Protein AF-A0A7Z9XCU8-F1 (afdb_monomer)

pLDDT: mean 93.13, std 4.63, range [77.75, 98.31]

Structure (mmCIF, N/CA/C/O backbone):
data_AF-A0A7Z9XCU8-F1
#
_entry.id   AF-A0A7Z9XCU8-F1
#
loop_
_atom_site.group_PDB
_atom_site.id
_atom_site.type_symbol
_atom_site.label_atom_id
_atom_site.label_alt_id
_atom_site.label_comp_id
_atom_site.label_asym_id
_atom_site.label_entity_id
_atom_site.label_seq_id
_atom_site.pdbx_PDB_ins_code
_atom_site.Cartn_x
_atom_site.Cartn_y
_atom_site.Cartn_z
_atom_site.occupancy
_atom_site.B_i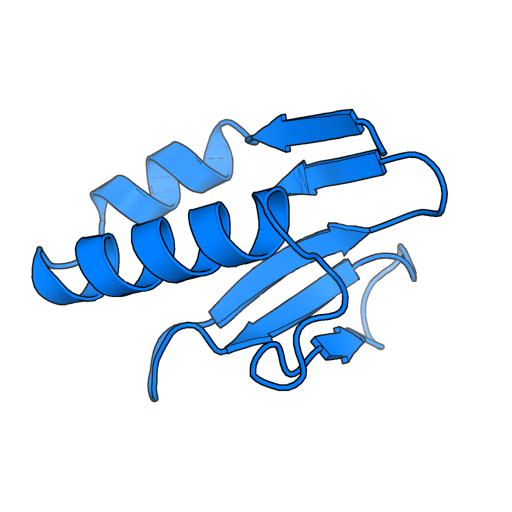so_or_equiv
_atom_site.auth_seq_id
_atom_site.auth_comp_id
_atom_site.auth_asym_id
_atom_site.auth_atom_id
_atom_site.pdbx_PDB_model_num
ATOM 1 N N . MET A 1 1 ? 3.119 5.196 -15.360 1.00 82.69 1 MET A N 1
ATOM 2 C CA . MET A 1 1 ? 2.984 4.102 -14.381 1.00 82.69 1 MET A CA 1
ATOM 3 C C . MET A 1 1 ? 1.500 3.865 -14.186 1.00 82.69 1 MET A C 1
ATOM 5 O O . MET A 1 1 ? 0.803 4.807 -13.842 1.00 82.69 1 MET A O 1
ATOM 9 N N . GLU A 1 2 ? 1.013 2.675 -14.509 1.00 91.62 2 GLU A N 1
ATOM 10 C CA . GLU A 1 2 ? -0.375 2.263 -14.329 1.00 91.62 2 GLU A CA 1
ATOM 11 C C . GLU A 1 2 ? -0.560 1.747 -12.902 1.00 91.62 2 GLU A C 1
ATOM 13 O O . GLU A 1 2 ? 0.239 0.939 -12.423 1.00 91.62 2 GLU A O 1
ATOM 18 N N . PHE A 1 3 ? -1.588 2.242 -12.221 1.00 92.56 3 PHE A N 1
ATOM 19 C CA . PHE A 1 3 ? -1.856 1.906 -10.833 1.00 92.56 3 PHE A CA 1
ATOM 20 C C . PHE A 1 3 ? -3.051 0.964 -10.754 1.00 92.56 3 PHE A C 1
ATOM 22 O O . PHE A 1 3 ? -4.108 1.251 -11.313 1.00 92.56 3 PHE A O 1
ATOM 29 N N . ARG A 1 4 ? -2.881 -0.165 -10.073 1.00 94.88 4 ARG A N 1
ATOM 30 C CA . ARG A 1 4 ? -3.898 -1.210 -9.941 1.00 94.88 4 ARG A CA 1
ATOM 31 C C . ARG A 1 4 ? -4.094 -1.546 -8.469 1.00 94.88 4 ARG A C 1
ATOM 33 O O . ARG A 1 4 ? -3.166 -1.418 -7.673 1.00 94.88 4 ARG A O 1
ATOM 40 N N . ILE A 1 5 ? -5.299 -1.976 -8.123 1.00 95.38 5 ILE A N 1
ATOM 41 C CA . ILE A 1 5 ? -5.652 -2.423 -6.774 1.00 95.38 5 ILE A CA 1
ATOM 42 C C . ILE A 1 5 ? -6.096 -3.876 -6.899 1.00 95.38 5 ILE A C 1
ATOM 44 O O . ILE A 1 5 ? -7.014 -4.160 -7.666 1.00 95.38 5 ILE A O 1
ATOM 48 N N . ALA A 1 6 ? -5.427 -4.789 -6.199 1.00 96.69 6 ALA A N 1
ATOM 49 C CA . ALA A 1 6 ? -5.843 -6.182 -6.142 1.00 96.69 6 ALA A CA 1
ATOM 50 C C . ALA A 1 6 ? -7.098 -6.343 -5.272 1.00 96.69 6 ALA A C 1
ATOM 52 O O . ALA A 1 6 ? -7.248 -5.670 -4.252 1.00 96.69 6 ALA A O 1
ATOM 53 N N . ASP A 1 7 ? -7.955 -7.312 -5.590 1.00 96.69 7 ASP A N 1
ATOM 54 C CA . ASP A 1 7 ? -9.106 -7.639 -4.733 1.00 96.69 7 ASP A CA 1
ATOM 55 C C . ASP A 1 7 ? -8.654 -8.004 -3.307 1.00 96.69 7 ASP A C 1
ATOM 57 O O . ASP A 1 7 ? -9.228 -7.550 -2.316 1.00 96.69 7 ASP A O 1
ATOM 61 N N . THR A 1 8 ? -7.515 -8.698 -3.192 1.00 97.19 8 THR A N 1
ATOM 62 C CA . THR A 1 8 ? -6.907 -9.065 -1.906 1.00 97.19 8 THR A CA 1
ATOM 63 C C . THR A 1 8 ? -6.463 -7.865 -1.068 1.00 97.19 8 THR A C 1
ATOM 65 O O . THR A 1 8 ? -6.369 -7.984 0.158 1.00 97.19 8 THR A O 1
ATOM 68 N N . PHE A 1 9 ? -6.183 -6.713 -1.689 1.00 97.25 9 PHE A N 1
ATOM 69 C CA . PHE A 1 9 ? -5.908 -5.473 -0.961 1.00 97.25 9 PHE A CA 1
ATOM 70 C C . PHE A 1 9 ? -7.167 -5.008 -0.226 1.00 97.25 9 PHE A C 1
ATOM 72 O O . PHE A 1 9 ? -7.116 -4.744 0.976 1.00 97.25 9 PHE A O 1
ATOM 79 N N . THR A 1 10 ? -8.304 -4.970 -0.925 1.00 96.00 10 THR A N 1
ATOM 80 C CA . THR A 1 10 ? -9.600 -4.575 -0.355 1.00 96.00 10 THR A CA 1
ATOM 81 C C . THR A 1 10 ? -10.030 -5.535 0.755 1.00 96.00 10 THR A C 1
ATOM 83 O O . THR A 1 10 ? -10.418 -5.086 1.836 1.00 96.00 10 THR A O 1
ATOM 86 N N . ASP A 1 11 ? -9.865 -6.842 0.540 1.00 98.06 11 ASP A N 1
ATOM 87 C CA . ASP A 1 11 ? -10.168 -7.871 1.542 1.00 98.06 11 ASP A CA 1
ATOM 88 C C . ASP A 1 11 ? -9.314 -7.727 2.807 1.00 98.06 11 ASP A C 1
ATOM 90 O O . ASP A 1 11 ? -9.808 -7.889 3.926 1.00 98.06 11 ASP A O 1
ATOM 94 N N . SER A 1 12 ? -8.024 -7.416 2.647 1.00 97.88 12 SER A N 1
ATOM 95 C CA . SER A 1 12 ? -7.105 -7.223 3.774 1.00 97.88 12 SER A CA 1
ATOM 96 C C . SER A 1 12 ? -7.414 -5.933 4.527 1.00 97.88 12 SER A C 1
ATOM 98 O O . SER A 1 12 ? -7.435 -5.929 5.756 1.00 97.88 12 SER A O 1
ATOM 100 N N . LEU A 1 13 ? -7.714 -4.852 3.802 1.00 97.75 13 LEU A N 1
ATOM 101 C CA . LEU A 1 13 ? -8.069 -3.550 4.365 1.00 97.75 13 LEU A CA 1
ATOM 102 C C . LEU A 1 13 ? -9.321 -3.632 5.246 1.00 97.75 13 LEU A C 1
ATOM 104 O O . LEU A 1 13 ? -9.357 -3.021 6.311 1.00 97.75 13 LEU A O 1
ATOM 108 N N . ALA A 1 14 ? -10.319 -4.421 4.840 1.00 97.88 14 ALA A N 1
ATOM 109 C CA . ALA A 1 14 ? -11.559 -4.606 5.592 1.00 97.88 14 ALA A CA 1
ATOM 110 C C . ALA A 1 14 ? -11.357 -5.274 6.967 1.00 97.88 14 ALA A C 1
ATOM 112 O O . ALA A 1 14 ? -12.215 -5.147 7.838 1.00 97.88 14 ALA A O 1
ATOM 113 N N . ARG A 1 15 ? -10.231 -5.968 7.181 1.00 97.81 15 ARG A N 1
ATOM 114 C CA . ARG A 1 15 ? -9.897 -6.640 8.451 1.00 97.81 15 ARG A CA 1
ATOM 115 C C . ARG A 1 15 ? -9.162 -5.739 9.445 1.00 97.81 15 ARG A C 1
ATOM 117 O O . ARG A 1 15 ? -8.947 -6.154 10.579 1.00 97.81 15 ARG A O 1
ATOM 124 N N . LEU A 1 16 ? -8.752 -4.547 9.018 1.00 98.06 16 LEU A N 1
ATOM 125 C CA . LEU A 1 16 ? -7.990 -3.606 9.834 1.00 98.06 16 LEU A CA 1
ATOM 126 C C . LEU A 1 16 ? -8.908 -2.698 10.658 1.00 98.06 16 LEU A C 1
ATOM 128 O O . LEU A 1 16 ? -10.040 -2.398 10.262 1.00 98.06 16 LEU A O 1
ATOM 132 N N . THR A 1 17 ? -8.383 -2.201 11.776 1.00 98.31 17 THR A N 1
ATOM 133 C CA . THR A 1 17 ? -9.033 -1.151 12.572 1.00 98.31 17 THR A CA 1
ATOM 134 C C . THR A 1 17 ? -9.152 0.155 11.779 1.00 98.31 17 THR A C 1
ATOM 136 O O . THR A 1 17 ? -8.460 0.364 10.781 1.00 98.31 17 THR A O 1
ATOM 139 N N . GLY A 1 18 ? -10.015 1.075 12.222 1.00 98.19 18 GLY A N 1
ATOM 140 C CA . GLY A 1 18 ? -10.218 2.354 11.528 1.00 98.19 18 GLY A CA 1
ATOM 141 C C . GLY A 1 18 ? -8.931 3.170 11.345 1.00 98.19 18 GLY A C 1
ATOM 142 O O . GLY A 1 18 ? -8.695 3.716 10.264 1.00 98.19 18 GLY A O 1
ATOM 143 N N . ASP A 1 19 ? -8.067 3.197 12.361 1.00 97.62 19 ASP A N 1
ATOM 144 C CA . ASP A 1 19 ? -6.797 3.931 12.315 1.00 97.62 19 ASP A CA 1
ATOM 145 C C . ASP A 1 19 ? -5.789 3.284 11.359 1.00 97.62 19 ASP A C 1
ATOM 147 O O . ASP A 1 19 ? -5.125 3.974 10.581 1.00 97.62 19 ASP A O 1
ATOM 151 N N . GLU A 1 20 ? -5.715 1.955 11.348 1.00 97.88 20 GLU A N 1
ATOM 152 C CA . GLU A 1 20 ? -4.876 1.211 10.407 1.00 97.88 20 GLU A CA 1
ATOM 153 C C . GLU A 1 20 ? -5.369 1.375 8.965 1.00 97.88 20 GLU A C 1
ATOM 155 O O . GLU A 1 20 ? -4.558 1.598 8.064 1.00 97.88 20 GLU A O 1
ATOM 160 N N . GLN A 1 21 ? -6.688 1.352 8.738 1.00 98.19 21 GLN A N 1
ATOM 161 C CA . GLN A 1 21 ? -7.261 1.640 7.422 1.00 98.19 21 GLN A CA 1
ATOM 162 C C . GLN A 1 21 ? -6.906 3.048 6.952 1.00 98.19 21 GLN A C 1
ATOM 164 O O . GLN A 1 21 ? -6.573 3.236 5.781 1.00 98.19 21 GLN A O 1
ATOM 169 N N . LYS A 1 22 ? -6.975 4.043 7.843 1.00 97.62 22 LYS A N 1
ATOM 170 C CA . LYS A 1 22 ? -6.594 5.423 7.530 1.00 97.62 22 LYS A CA 1
ATOM 171 C C . LYS A 1 22 ? -5.123 5.500 7.128 1.00 97.62 22 LYS A C 1
ATOM 173 O O . LYS A 1 22 ? -4.830 6.049 6.070 1.00 97.62 22 LYS A O 1
ATOM 178 N N . ALA A 1 23 ? -4.227 4.908 7.919 1.00 96.00 23 ALA A N 1
ATOM 179 C CA . ALA A 1 23 ? -2.798 4.877 7.615 1.00 96.00 23 ALA A CA 1
ATOM 180 C C . ALA A 1 23 ? -2.525 4.231 6.246 1.00 96.00 23 ALA A C 1
ATOM 182 O O . ALA A 1 23 ? -1.857 4.829 5.406 1.00 96.00 23 ALA A O 1
ATOM 183 N N . VAL A 1 24 ? -3.119 3.062 5.981 1.00 96.69 24 VAL A N 1
ATOM 184 C CA . VAL A 1 24 ? -2.983 2.359 4.697 1.00 96.69 24 VAL A CA 1
ATOM 185 C C . VAL A 1 24 ? -3.495 3.198 3.524 1.00 96.69 24 VAL A C 1
ATOM 187 O O . VAL A 1 24 ? -2.793 3.321 2.520 1.00 96.69 24 VAL A O 1
ATOM 190 N N . LYS A 1 25 ? -4.686 3.799 3.636 1.00 96.06 25 LYS A N 1
ATOM 191 C CA . LYS A 1 25 ? -5.276 4.627 2.570 1.00 96.06 25 LYS A CA 1
ATOM 192 C C . LYS A 1 25 ? -4.429 5.864 2.279 1.00 96.06 25 LYS A C 1
ATOM 194 O O . LYS A 1 25 ? -4.217 6.179 1.113 1.00 96.06 25 LYS A O 1
ATOM 199 N N . THR A 1 26 ? -3.909 6.528 3.312 1.00 95.06 26 THR A N 1
ATOM 200 C CA . THR A 1 26 ? -2.996 7.666 3.146 1.00 95.06 26 THR A CA 1
ATOM 201 C C . THR A 1 26 ? -1.710 7.239 2.443 1.00 95.06 26 THR A C 1
ATOM 203 O O . THR A 1 26 ? -1.361 7.835 1.432 1.00 95.06 26 THR A O 1
ATOM 206 N N . THR A 1 27 ? -1.056 6.157 2.881 1.00 94.50 27 THR A N 1
ATOM 207 C CA . THR A 1 27 ? 0.164 5.664 2.218 1.00 94.50 27 THR A CA 1
ATOM 208 C C . THR A 1 27 ? -0.088 5.251 0.764 1.00 94.50 27 THR A C 1
ATOM 210 O O . THR A 1 27 ? 0.734 5.537 -0.104 1.00 94.50 27 THR A O 1
ATOM 213 N N . ALA A 1 28 ? -1.220 4.604 0.473 1.00 93.94 28 ALA A N 1
ATOM 214 C CA . ALA A 1 28 ? -1.613 4.243 -0.889 1.00 93.94 28 ALA A CA 1
ATOM 215 C C . ALA A 1 28 ? -1.832 5.481 -1.777 1.00 93.94 28 ALA A C 1
ATOM 217 O O . ALA A 1 28 ? -1.383 5.496 -2.922 1.00 93.94 28 ALA A O 1
ATOM 218 N N . PHE A 1 29 ? -2.474 6.524 -1.245 1.00 93.06 29 PHE A N 1
ATOM 219 C CA . PHE A 1 29 ? -2.663 7.796 -1.941 1.00 93.06 29 PHE A CA 1
ATOM 220 C C . PHE A 1 29 ? -1.329 8.510 -2.197 1.00 93.06 29 PHE A C 1
ATOM 222 O O . PHE A 1 29 ? -1.052 8.905 -3.328 1.00 93.06 29 PHE A O 1
ATOM 229 N N . ASP A 1 30 ? -0.460 8.603 -1.188 1.00 90.88 30 ASP A N 1
ATOM 230 C CA . ASP A 1 30 ? 0.872 9.205 -1.329 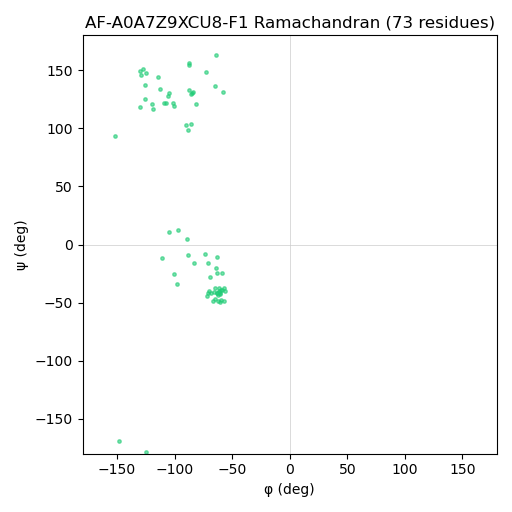1.00 90.88 30 ASP A CA 1
ATOM 231 C C . ASP A 1 30 ? 1.705 8.475 -2.391 1.00 90.88 30 ASP A C 1
ATOM 233 O O . ASP A 1 30 ? 2.395 9.104 -3.196 1.00 90.88 30 ASP A O 1
ATOM 237 N N . LEU A 1 31 ? 1.591 7.144 -2.441 1.00 90.62 31 LEU A N 1
ATOM 238 C CA . LEU A 1 31 ? 2.237 6.310 -3.449 1.00 90.62 31 LEU A CA 1
ATOM 239 C C . LEU A 1 31 ? 1.705 6.586 -4.864 1.00 90.62 31 LEU A C 1
ATOM 241 O O . LEU A 1 31 ? 2.497 6.566 -5.802 1.00 90.62 31 LEU A O 1
ATOM 245 N N . GLN A 1 32 ? 0.406 6.856 -5.036 1.00 88.88 32 GLN A N 1
ATOM 246 C CA . GLN A 1 32 ? -0.174 7.257 -6.328 1.00 88.88 32 GLN A CA 1
ATOM 247 C C . GLN A 1 32 ? 0.305 8.644 -6.764 1.00 88.88 32 GLN A C 1
ATOM 249 O O . GLN A 1 32 ? 0.630 8.844 -7.934 1.00 88.88 32 GLN A O 1
ATOM 254 N N . MET A 1 33 ? 0.367 9.588 -5.823 1.00 90.88 33 MET A N 1
ATOM 255 C CA . MET A 1 33 ? 0.749 10.974 -6.092 1.00 90.88 33 MET A CA 1
ATOM 256 C C . MET A 1 33 ? 2.240 11.117 -6.404 1.00 90.88 33 MET A C 1
ATOM 258 O O . MET A 1 33 ? 2.614 11.834 -7.332 1.00 90.88 33 MET A O 1
ATOM 262 N N . ASN A 1 34 ? 3.102 10.449 -5.633 1.00 88.31 34 ASN A N 1
ATOM 263 C CA . ASN A 1 34 ? 4.545 10.459 -5.842 1.00 88.31 34 ASN A CA 1
ATOM 264 C C . ASN A 1 34 ? 5.204 9.159 -5.335 1.00 88.31 34 ASN A C 1
ATOM 266 O O . ASN A 1 34 ? 5.648 9.089 -4.182 1.00 88.31 34 ASN A O 1
ATOM 270 N N . PRO A 1 35 ? 5.386 8.156 -6.214 1.00 83.12 35 PRO A N 1
ATOM 271 C CA . PRO A 1 35 ? 6.006 6.885 -5.849 1.00 83.12 35 PRO A CA 1
ATOM 272 C C . PRO A 1 35 ? 7.473 6.964 -5.396 1.00 83.12 35 PRO A C 1
ATOM 274 O O . PRO A 1 35 ? 8.017 5.961 -4.929 1.00 83.12 35 PRO A O 1
ATOM 277 N N . ALA A 1 36 ? 8.130 8.113 -5.579 1.00 82.88 36 ALA A N 1
ATOM 278 C CA . ALA A 1 36 ? 9.518 8.370 -5.199 1.00 82.88 36 ALA A CA 1
ATOM 279 C C . ALA A 1 36 ? 9.641 9.248 -3.938 1.00 82.88 36 ALA A C 1
ATOM 281 O O . ALA A 1 36 ? 10.734 9.724 -3.629 1.00 82.88 36 ALA A O 1
ATOM 282 N N . SER A 1 37 ? 8.539 9.485 -3.215 1.00 82.56 37 SER A N 1
ATOM 283 C CA . SER A 1 37 ? 8.556 10.269 -1.977 1.00 82.56 37 SER A CA 1
ATOM 284 C C . SER A 1 37 ? 9.518 9.655 -0.940 1.00 82.56 37 SER A C 1
ATOM 286 O O . SER A 1 37 ? 9.418 8.455 -0.673 1.00 82.56 37 SER A O 1
ATOM 288 N N . PRO A 1 38 ? 10.413 10.440 -0.302 1.00 77.75 38 PRO A N 1
ATOM 289 C CA . PRO A 1 38 ? 11.398 9.926 0.659 1.00 77.75 38 PRO A CA 1
ATOM 290 C C . PRO A 1 38 ? 10.793 9.201 1.869 1.00 77.75 38 PRO A C 1
ATOM 292 O O . PRO A 1 38 ? 11.456 8.371 2.484 1.00 77.75 38 PRO A O 1
ATOM 295 N N . GLY A 1 39 ? 9.537 9.509 2.219 1.00 81.12 39 GLY A N 1
ATOM 296 C CA . GLY A 1 39 ? 8.816 8.839 3.306 1.00 81.12 39 GLY A CA 1
ATOM 297 C C . GLY A 1 39 ? 8.410 7.395 2.986 1.00 81.12 39 GLY A C 1
ATOM 298 O O . GLY A 1 39 ? 8.091 6.630 3.896 1.00 81.12 39 GLY A O 1
ATOM 299 N N . LEU A 1 40 ? 8.446 6.997 1.710 1.00 84.56 40 LEU A N 1
ATOM 300 C CA . LEU A 1 40 ? 8.119 5.647 1.264 1.00 84.56 40 LEU A CA 1
ATOM 301 C C . LEU A 1 40 ? 9.373 4.771 1.308 1.00 84.56 40 LEU A C 1
ATOM 303 O O . LEU A 1 40 ? 10.204 4.775 0.401 1.00 84.56 40 LEU A O 1
ATOM 307 N N . ILE A 1 41 ? 9.501 3.987 2.377 1.00 86.19 41 ILE A N 1
ATOM 308 C CA . ILE A 1 41 ? 10.626 3.063 2.546 1.00 86.19 41 ILE A CA 1
ATOM 309 C C . ILE A 1 41 ? 10.260 1.710 1.939 1.00 86.19 41 ILE A C 1
ATOM 311 O O . ILE A 1 41 ? 9.517 0.927 2.536 1.00 86.19 41 ILE A O 1
ATOM 315 N N . PHE A 1 42 ? 10.802 1.438 0.753 1.0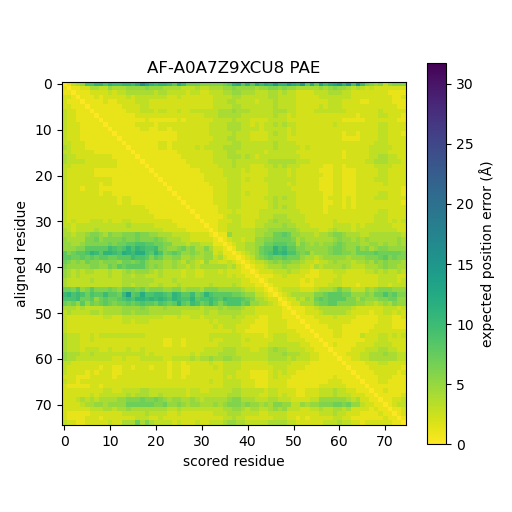0 89.81 42 PHE A N 1
ATOM 316 C CA . PHE A 1 42 ? 10.644 0.162 0.065 1.00 89.81 42 PHE A CA 1
ATOM 317 C C . PHE A 1 42 ? 11.695 -0.849 0.532 1.00 89.81 42 PHE A C 1
ATOM 319 O O . PHE A 1 42 ? 12.897 -0.594 0.489 1.00 89.81 42 PHE A O 1
ATOM 326 N N . HIS A 1 43 ? 11.238 -2.041 0.895 1.00 93.81 43 HIS A N 1
ATOM 327 C CA . HIS A 1 43 ? 12.076 -3.198 1.185 1.00 93.81 43 HIS A CA 1
ATOM 328 C C . HIS A 1 43 ? 11.740 -4.321 0.206 1.00 93.81 43 HIS A C 1
ATOM 330 O O . HIS A 1 43 ? 10.616 -4.821 0.212 1.00 93.81 43 HIS A O 1
ATOM 336 N N . ARG A 1 44 ? 12.694 -4.730 -0.636 1.00 92.88 44 ARG A N 1
ATOM 337 C CA . ARG A 1 44 ? 12.476 -5.834 -1.579 1.00 92.88 44 ARG A CA 1
ATOM 338 C C . ARG A 1 44 ? 12.249 -7.144 -0.823 1.00 92.88 44 ARG A C 1
ATOM 340 O O . ARG A 1 44 ? 12.971 -7.439 0.129 1.00 92.88 44 ARG A O 1
ATOM 347 N N . LEU A 1 45 ? 11.265 -7.933 -1.247 1.00 94.44 45 LEU A N 1
ATOM 348 C CA . LEU A 1 45 ? 11.030 -9.265 -0.694 1.00 94.44 45 LEU A CA 1
ATOM 349 C C . LEU A 1 45 ? 11.905 -10.287 -1.425 1.00 94.44 45 LEU A C 1
ATOM 351 O O . LEU A 1 45 ? 11.611 -10.680 -2.547 1.00 94.44 45 LEU A O 1
ATOM 355 N N . GLU A 1 46 ? 12.989 -10.731 -0.790 1.00 89.81 46 GLU A N 1
ATOM 356 C CA . GLU A 1 46 ? 14.009 -11.545 -1.476 1.00 89.81 46 GLU A CA 1
ATOM 357 C C . GLU A 1 46 ? 13.686 -13.041 -1.569 1.00 89.81 46 GLU A C 1
ATOM 359 O O . GLU A 1 46 ? 14.296 -13.757 -2.354 1.00 89.81 46 GLU A O 1
ATOM 364 N N . ARG A 1 47 ? 12.725 -13.535 -0.779 1.00 87.69 47 ARG A N 1
ATOM 365 C CA . ARG A 1 47 ? 12.349 -14.962 -0.749 1.00 87.69 47 ARG A CA 1
ATOM 366 C C . ARG A 1 47 ? 11.134 -15.299 -1.626 1.00 87.69 47 ARG A C 1
ATOM 368 O O . ARG A 1 47 ? 10.564 -16.378 -1.489 1.00 87.69 47 ARG A O 1
ATOM 375 N N . GLY A 1 48 ? 10.711 -14.377 -2.491 1.00 84.50 48 GLY A N 1
ATOM 376 C CA . GLY A 1 48 ? 9.619 -14.583 -3.445 1.00 84.50 48 GLY A CA 1
ATOM 377 C C . GLY A 1 48 ? 10.098 -15.202 -4.761 1.00 84.50 48 GLY A C 1
ATOM 378 O O . GLY A 1 48 ? 11.257 -15.061 -5.134 1.00 84.50 48 GLY A O 1
ATOM 379 N N . ARG A 1 49 ? 9.191 -15.866 -5.492 1.00 89.88 49 ARG A N 1
ATOM 380 C CA . ARG A 1 49 ? 9.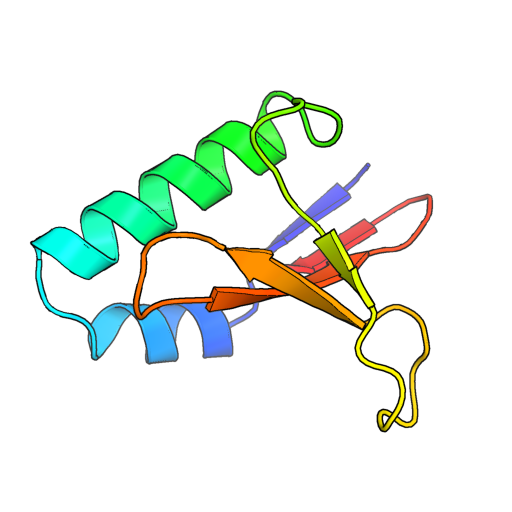464 -16.321 -6.873 1.00 89.88 49 ARG A CA 1
ATOM 381 C C . ARG A 1 49 ? 9.565 -15.156 -7.862 1.00 89.88 49 ARG A C 1
ATOM 383 O O . ARG A 1 49 ? 10.241 -15.281 -8.874 1.00 89.88 49 ARG A O 1
ATOM 390 N N . ASP A 1 50 ? 8.877 -14.057 -7.567 1.00 93.94 50 ASP A N 1
ATOM 391 C CA . ASP A 1 50 ? 8.855 -12.847 -8.382 1.00 93.94 50 ASP A CA 1
ATOM 392 C C . ASP A 1 50 ? 9.661 -11.732 -7.687 1.00 93.94 50 ASP A C 1
ATOM 394 O O . ASP A 1 50 ? 9.343 -11.376 -6.545 1.00 93.94 50 ASP A O 1
ATOM 398 N N . PRO A 1 51 ? 10.701 -11.178 -8.341 1.00 93.12 51 PRO A N 1
ATOM 399 C CA . PRO A 1 51 ? 11.575 -10.166 -7.750 1.00 93.12 51 PRO A CA 1
ATOM 400 C C . PRO A 1 51 ? 10.931 -8.776 -7.630 1.00 93.12 51 PRO A C 1
ATOM 402 O O . PRO A 1 51 ? 11.533 -7.878 -7.035 1.00 93.12 51 PRO A O 1
ATOM 405 N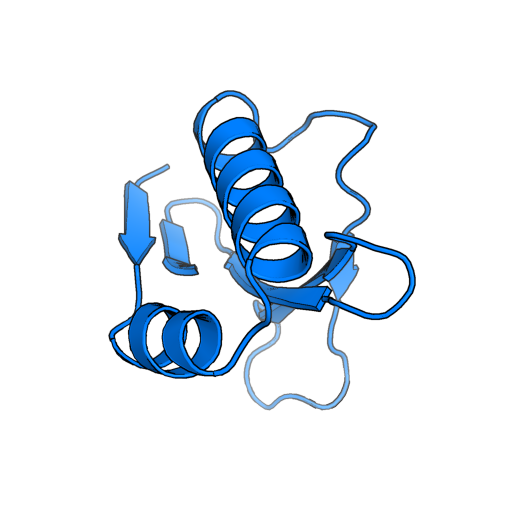 N . HIS A 1 52 ? 9.742 -8.567 -8.196 1.00 95.25 52 HIS A N 1
ATOM 406 C CA . HIS A 1 52 ? 9.066 -7.271 -8.223 1.00 95.25 52 HIS A CA 1
ATOM 407 C C . HIS A 1 52 ? 8.167 -7.024 -7.015 1.00 95.25 52 HIS A C 1
ATOM 409 O O . HIS A 1 52 ? 7.493 -5.994 -6.979 1.00 95.25 52 HIS A O 1
ATOM 415 N N . PHE A 1 53 ? 8.152 -7.918 -6.023 1.00 96.00 53 PHE A N 1
ATOM 416 C CA . PHE A 1 53 ? 7.451 -7.668 -4.770 1.00 96.00 53 PHE A CA 1
ATOM 417 C C . PHE A 1 53 ? 8.291 -6.860 -3.782 1.00 96.00 53 PHE A C 1
ATOM 419 O O . PHE A 1 53 ? 9.438 -7.184 -3.455 1.00 96.00 53 PHE A O 1
ATOM 426 N N . TRP A 1 54 ? 7.662 -5.821 -3.249 1.00 95.25 54 TRP A N 1
ATOM 427 C CA . TRP A 1 54 ? 8.239 -4.907 -2.280 1.00 95.25 54 TRP A CA 1
ATOM 428 C C . TRP A 1 54 ? 7.296 -4.741 -1.099 1.00 95.25 54 TRP A C 1
ATOM 430 O O . TRP A 1 54 ? 6.079 -4.789 -1.235 1.00 95.25 54 TRP A O 1
ATOM 440 N N . SER A 1 55 ? 7.874 -4.500 0.067 1.00 94.88 55 SER A N 1
ATOM 441 C CA . SER A 1 55 ? 7.166 -4.116 1.274 1.00 94.88 55 SER A CA 1
ATOM 442 C C . SER A 1 55 ? 7.378 -2.630 1.541 1.00 94.88 55 SER A C 1
ATOM 444 O O .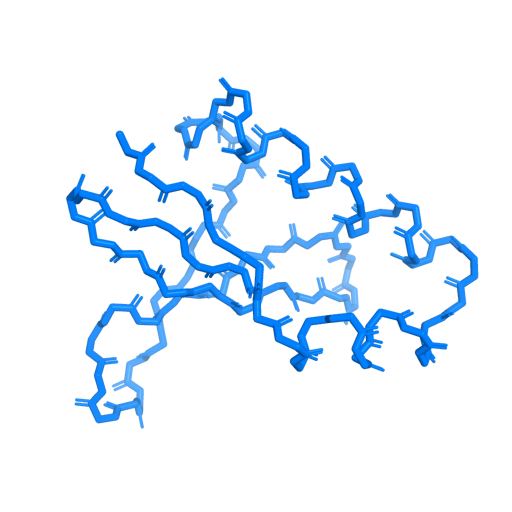 SER A 1 55 ? 8.517 -2.168 1.550 1.00 94.88 55 SER A O 1
ATOM 446 N N . LEU A 1 56 ? 6.298 -1.898 1.793 1.00 94.50 56 LEU A N 1
ATOM 447 C CA . LEU A 1 56 ? 6.319 -0.512 2.243 1.00 94.50 56 LEU A CA 1
ATOM 448 C C . LEU A 1 56 ? 5.748 -0.426 3.647 1.00 94.50 56 LEU A C 1
ATOM 450 O O . LEU A 1 56 ? 4.796 -1.124 3.992 1.00 94.50 56 LEU A O 1
ATOM 454 N N . ARG A 1 57 ? 6.310 0.460 4.461 1.00 94.69 57 ARG A N 1
ATOM 455 C CA . ARG A 1 57 ? 5.792 0.741 5.799 1.00 94.69 57 ARG A CA 1
ATOM 456 C C . ARG A 1 57 ? 4.612 1.717 5.710 1.00 94.69 57 ARG A C 1
ATOM 458 O O . ARG A 1 57 ? 4.807 2.832 5.248 1.00 94.69 57 ARG A O 1
ATOM 465 N N . ALA A 1 58 ? 3.435 1.311 6.190 1.00 94.00 58 ALA A N 1
ATOM 466 C CA . ALA A 1 58 ? 2.286 2.209 6.373 1.00 94.00 58 ALA A CA 1
ATOM 467 C C . ALA A 1 58 ? 2.179 2.695 7.829 1.00 94.00 58 ALA A C 1
ATOM 469 O O . ALA A 1 58 ? 1.807 3.833 8.095 1.00 94.00 58 ALA A O 1
ATOM 470 N N . SER A 1 59 ? 2.558 1.846 8.790 1.00 93.12 59 SER A N 1
ATOM 471 C CA . SER A 1 59 ? 2.660 2.203 10.208 1.00 93.12 59 SER A CA 1
ATOM 472 C C . SER A 1 59 ? 3.773 1.401 10.896 1.00 93.12 59 SER A C 1
ATOM 474 O O . SER A 1 59 ? 4.604 0.761 10.242 1.00 93.12 59 SER A O 1
ATOM 476 N N . ARG A 1 60 ? 3.849 1.435 12.232 1.00 91.88 60 ARG A N 1
ATOM 477 C CA . ARG A 1 60 ? 4.808 0.592 12.959 1.00 91.88 60 ARG A CA 1
ATOM 478 C C . ARG A 1 60 ? 4.562 -0.896 12.694 1.00 91.88 60 ARG A C 1
ATOM 480 O O . ARG A 1 60 ? 5.530 -1.618 12.450 1.00 91.88 60 ARG A O 1
ATOM 487 N N . ASP A 1 61 ? 3.288 -1.276 12.680 1.00 94.25 61 ASP A N 1
ATOM 488 C CA . ASP A 1 61 ? 2.831 -2.664 12.721 1.00 94.25 61 ASP A CA 1
ATOM 489 C C . ASP A 1 61 ? 2.182 -3.114 11.392 1.00 94.25 61 ASP A C 1
ATOM 491 O O . ASP A 1 61 ? 2.022 -4.309 11.164 1.00 94.25 61 ASP A O 1
ATOM 495 N N . ILE A 1 62 ? 1.894 -2.181 10.468 1.00 95.75 62 ILE A N 1
ATOM 496 C CA . ILE A 1 62 ? 1.301 -2.471 9.152 1.00 95.75 62 ILE A CA 1
ATOM 497 C C . ILE A 1 62 ? 2.278 -2.187 8.010 1.00 95.75 62 ILE A C 1
ATOM 499 O O . ILE A 1 62 ? 2.912 -1.125 7.922 1.00 95.75 62 ILE A O 1
ATOM 503 N N . ARG A 1 63 ? 2.349 -3.145 7.083 1.00 96.44 63 ARG A N 1
ATOM 504 C CA . ARG A 1 63 ? 3.110 -3.055 5.838 1.00 96.44 63 ARG A CA 1
ATOM 505 C C . ARG A 1 63 ? 2.213 -3.338 4.641 1.00 96.44 63 ARG A C 1
ATOM 507 O O . ARG A 1 63 ? 1.435 -4.284 4.662 1.00 96.44 63 ARG A O 1
ATOM 514 N N . LEU A 1 64 ? 2.381 -2.542 3.593 1.00 95.88 64 LEU A N 1
ATOM 515 C CA . LEU A 1 64 ? 1.809 -2.799 2.278 1.00 95.88 64 LEU A CA 1
ATOM 516 C C . LEU A 1 64 ? 2.758 -3.676 1.481 1.00 95.88 64 LEU A C 1
ATOM 518 O O . LEU A 1 64 ? 3.960 -3.408 1.447 1.00 95.88 64 LEU A O 1
ATOM 522 N N . ILE A 1 65 ? 2.223 -4.713 0.850 1.00 96.19 65 ILE A N 1
ATOM 523 C CA . ILE A 1 65 ? 2.961 -5.519 -0.116 1.00 96.19 65 ILE A CA 1
ATOM 524 C C . ILE A 1 65 ? 2.515 -5.063 -1.491 1.00 96.19 65 ILE A C 1
ATOM 526 O O . ILE A 1 65 ? 1.330 -5.102 -1.782 1.00 96.19 65 ILE A O 1
ATOM 530 N N . VAL A 1 66 ? 3.453 -4.611 -2.313 1.00 95.31 66 VAL A N 1
ATOM 531 C CA . VAL A 1 66 ? 3.158 -4.112 -3.655 1.00 95.31 66 VAL A CA 1
ATOM 532 C C . VAL A 1 66 ? 3.983 -4.866 -4.672 1.00 95.31 66 VAL A C 1
ATOM 534 O O . VAL A 1 66 ? 5.134 -5.226 -4.410 1.00 95.31 66 VAL A O 1
ATOM 537 N N . HIS A 1 67 ? 3.423 -5.050 -5.856 1.00 95.62 67 HIS A N 1
ATOM 538 C CA . HIS A 1 67 ? 4.175 -5.494 -7.017 1.00 95.62 67 HIS A CA 1
ATOM 539 C C . HIS A 1 67 ? 4.492 -4.282 -7.900 1.00 95.62 67 HIS A C 1
ATOM 541 O O . HIS A 1 67 ? 3.588 -3.601 -8.390 1.00 95.62 67 HIS A O 1
ATOM 547 N N . LYS A 1 68 ? 5.780 -3.992 -8.106 1.00 92.44 68 LYS A N 1
ATOM 548 C CA . LYS A 1 68 ? 6.258 -2.782 -8.790 1.00 92.44 68 LYS A CA 1
ATOM 549 C C . LYS A 1 68 ? 7.194 -3.124 -9.944 1.00 92.44 68 LYS A C 1
ATOM 551 O O . LYS A 1 68 ? 8.244 -3.731 -9.755 1.00 92.44 68 LYS A O 1
ATO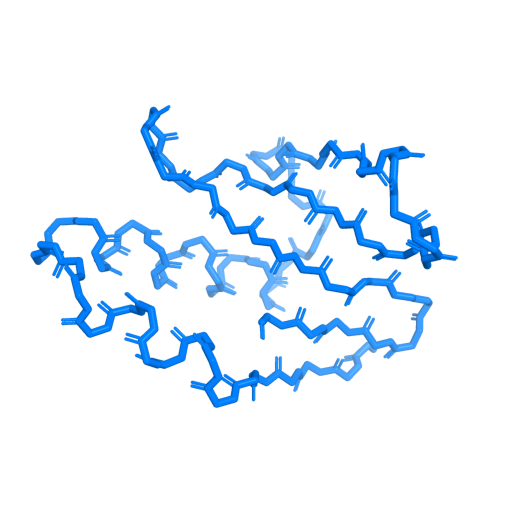M 556 N N . THR A 1 69 ? 6.850 -2.623 -11.124 1.00 93.31 69 THR A N 1
ATOM 557 C CA . THR A 1 69 ? 7.656 -2.680 -12.354 1.00 93.31 69 THR A CA 1
ATOM 558 C C . THR A 1 69 ? 7.866 -1.264 -12.897 1.00 93.31 69 THR A C 1
ATOM 560 O O . THR A 1 69 ? 7.389 -0.291 -12.311 1.00 93.31 69 THR A O 1
ATOM 563 N N . ALA A 1 70 ? 8.561 -1.123 -14.028 1.00 90.62 70 ALA A N 1
ATOM 564 C CA . ALA A 1 70 ? 8.712 0.176 -14.687 1.00 90.62 70 ALA A CA 1
ATOM 565 C C . ALA A 1 70 ? 7.360 0.776 -15.123 1.00 90.62 70 ALA A C 1
ATOM 567 O O . ALA A 1 70 ? 7.150 1.986 -15.026 1.00 90.62 70 ALA A O 1
ATOM 568 N N . SER A 1 71 ? 6.429 -0.068 -15.580 1.00 92.50 71 SER A N 1
ATOM 569 C CA . SER A 1 71 ? 5.143 0.368 -16.127 1.00 92.50 71 SER A CA 1
ATOM 570 C C . SER A 1 71 ? 3.981 0.253 -15.149 1.00 92.50 71 SER A C 1
ATOM 572 O O . SER A 1 71 ? 3.033 1.009 -15.309 1.00 92.50 71 SER A O 1
ATOM 574 N N . ASN A 1 72 ? 4.039 -0.631 -14.149 1.00 93.44 72 ASN A N 1
ATOM 575 C CA . ASN A 1 72 ? 2.904 -0.956 -13.278 1.00 93.44 72 ASN A CA 1
ATOM 576 C C . ASN A 1 72 ? 3.252 -0.862 -11.794 1.00 93.44 72 ASN A C 1
ATOM 578 O O . ASN A 1 72 ? 4.342 -1.275 -11.384 1.00 93.44 72 ASN A O 1
ATOM 582 N N . LEU A 1 73 ? 2.276 -0.437 -10.996 1.00 93.50 73 LEU A N 1
ATOM 583 C CA . LEU A 1 73 ? 2.262 -0.619 -9.554 1.00 93.50 73 LEU A CA 1
ATOM 584 C C . LEU A 1 73 ? 0.917 -1.211 -9.117 1.00 93.50 73 LEU A C 1
ATOM 586 O O . LEU A 1 73 ? -0.134 -0.617 -9.343 1.00 93.50 73 LEU A O 1
ATOM 590 N N . LEU A 1 74 ? 0.969 -2.399 -8.523 1.00 95.62 74 LEU A N 1
ATOM 591 C 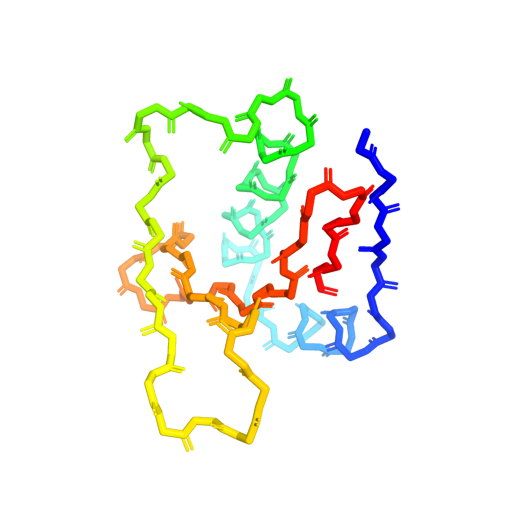CA . LEU A 1 74 ? -0.181 -3.116 -7.984 1.00 95.62 74 LEU A CA 1
ATOM 592 C C . LEU A 1 74 ? -0.094 -3.101 -6.459 1.00 95.62 74 LEU A C 1
ATOM 594 O O . LEU A 1 74 ? 0.912 -3.560 -5.909 1.00 95.62 74 LEU A O 1
ATOM 598 N N . LEU A 1 75 ? -1.131 -2.561 -5.819 1.00 95.12 75 LEU A N 1
ATOM 599 C CA . LEU A 1 75 ? -1.381 -2.688 -4.383 1.00 95.12 75 LEU A CA 1
ATOM 600 C C . LEU A 1 75 ? -2.062 -4.012 -4.046 1.00 95.12 75 LEU A C 1
ATOM 602 O O . LEU A 1 75 ? -2.955 -4.416 -4.827 1.00 95.12 75 LEU A O 1
#

Mean predicted aligned error: 2.91 Å

Nearest PDB structures (foldseek):
  7cua-assembly1_B  TM=6.640E-01  e=5.547E-03  St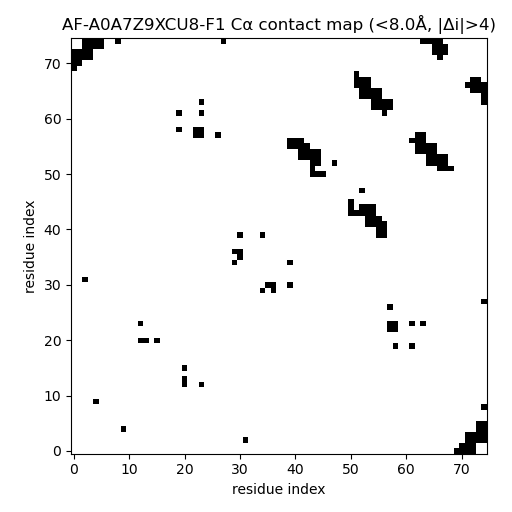aphylococcus aureus subsp. aureus NCTC 8325
  2khe-assembly1_A  TM=7.793E-01  e=2.034E-02  Thermus thermophilus HB8
  7bwf-assembly1_C  TM=6.901E-01  e=1.377E-02  Staphylococcus aureus
  6l8f-assembly2_H  TM=6.562E-01  e=8.191E-03  Staphylococcus aureus subsp. aureus NCTC 8325
  4ml0-assembly1_D  TM=6.510E-01  e=3.205E-02  Escherichia coli B str. REL606

Secondary structure (DSSP, 8-state):
-EEE--HHHHHHHTTS-HHHHHHHHHHHHHHHH-TT-TT--EEE-TTSSSTTEEEEESSSS-EEEEEE-SSEEE-

Sequence (75 aa):
MEFRIADTFTDSLARLTGDEQKAVKTTAFDLQMNPASPGLIFHRLERGRDPHFWSLRASRDIRLIVHKTASNLLL

Solvent-accessible surface area (backbone atoms only — not comparable to full-atom values): 4380 Å² total; per-residue (Å²): 111,50,80,47,76,40,72,68,44,57,59,54,46,72,75,46,56,73,68,55,38,49,36,44,52,51,47,54,49,48,43,72,77,42,77,80,44,87,84,64,53,75,42,74,43,84,89,52,97,52,80,42,34,30,35,32,63,45,49,98,90,43,68,48,65,31,43,54,58,91,57,39,38,34,63

Foldseek 3Di:
DAEAEDPVNVVVLVPDDPVLNVLVVVVSVVCVVPVPPPQWDWDFDPPDPDRQWTWTDSDPPDIDIWRDDPVYIYD

Radius of gyration: 11.9 Å; Cα contacts (8 Å, |Δi|>4): 99; chains: 1; bounding box: 26×27×29 Å